Protein AF-A0A8S3K7B2-F1 (afdb_monomer)

Organism: NCBI:txid392030

InterPro domains:
  IPR032675 Leucine-rich repeat domain superfamily [G3DSA:3.80.10.10] (1-161)

pLDDT: mean 84.49, std 13.33, range [30.97, 98.62]

Nearest PDB structures (foldseek):
  8xuq-assembly1_G  TM=3.947E-01  e=1.886E-01  Solanum lycopersicum
  6gsj-assembly2_2A  TM=3.648E-01  e=3.272E+00  Thermus thermophilus HB8
  8rfh-assembly1_B  TM=2.897E-01  e=3.870E+00  Nicotiana benthamiana

Structure (mmCIF, N/CA/C/O backbone):
data_AF-A0A8S3K7B2-F1
#
_entry.id   AF-A0A8S3K7B2-F1
#
loop_
_atom_site.group_PDB
_atom_site.id
_atom_site.type_symbol
_atom_site.label_atom_id
_atom_site.label_alt_id
_atom_site.label_comp_id
_atom_site.label_asym_id
_atom_site.label_entity_id
_atom_site.label_seq_id
_atom_site.pdbx_PDB_ins_code
_atom_site.Cartn_x
_atom_site.Cartn_y
_atom_site.Cartn_z
_atom_site.occupancy
_atom_site.B_iso_or_equiv
_atom_site.auth_seq_id
_atom_site.auth_comp_id
_atom_site.auth_asym_id
_atom_site.auth_atom_id
_atom_site.pdbx_PDB_model_num
ATOM 1 N N . HIS A 1 1 ? 18.419 -11.338 -15.745 1.00 48.22 1 HIS A N 1
ATOM 2 C CA . HIS A 1 1 ? 18.055 -10.019 -15.180 1.00 48.22 1 HIS A CA 1
ATOM 3 C C . HIS A 1 1 ? 17.472 -9.015 -16.183 1.00 48.22 1 HIS A C 1
ATOM 5 O O . HIS A 1 1 ? 16.483 -8.388 -15.842 1.00 48.22 1 HIS A O 1
ATOM 11 N N . ILE A 1 2 ? 17.968 -8.875 -17.425 1.00 48.94 2 ILE A N 1
ATOM 12 C CA . ILE A 1 2 ? 17.331 -7.994 -18.443 1.00 48.94 2 ILE A CA 1
ATOM 13 C C . ILE A 1 2 ? 15.966 -8.537 -18.938 1.00 48.94 2 ILE A C 1
ATOM 15 O O . ILE A 1 2 ? 15.102 -7.772 -19.359 1.00 48.94 2 ILE A O 1
ATOM 19 N N . SER A 1 3 ? 15.723 -9.852 -18.853 1.00 59.06 3 SER A N 1
ATOM 20 C CA . SER A 1 3 ? 14.482 -10.482 -19.335 1.00 59.06 3 SER A CA 1
ATOM 21 C C . SER A 1 3 ? 13.243 -10.153 -18.491 1.00 59.06 3 SER A C 1
ATOM 23 O O . SER A 1 3 ? 12.165 -9.965 -19.054 1.00 59.06 3 SER A O 1
ATOM 25 N N . SER A 1 4 ? 13.377 -10.039 -17.165 1.00 67.25 4 SER A N 1
ATOM 26 C CA . SER A 1 4 ? 12.238 -9.865 -16.252 1.00 67.25 4 SER A CA 1
ATOM 27 C C . SER A 1 4 ? 11.538 -8.519 -16.451 1.00 67.25 4 SER A C 1
ATOM 29 O O . SER A 1 4 ? 10.310 -8.461 -16.507 1.00 67.25 4 SER A O 1
ATOM 31 N N . ILE A 1 5 ? 12.300 -7.440 -16.666 1.00 72.56 5 ILE A N 1
ATOM 32 C CA . ILE A 1 5 ? 11.732 -6.101 -16.871 1.00 72.56 5 ILE A CA 1
ATOM 33 C C . ILE A 1 5 ? 11.020 -5.960 -18.221 1.00 72.56 5 ILE A C 1
ATOM 35 O O . ILE A 1 5 ? 9.989 -5.295 -18.304 1.00 72.56 5 ILE A O 1
ATOM 39 N N . GLU A 1 6 ? 11.520 -6.599 -19.279 1.00 76.94 6 GLU A N 1
ATOM 40 C CA . GLU A 1 6 ? 10.868 -6.568 -20.592 1.00 76.94 6 GLU A CA 1
ATOM 41 C C . GLU A 1 6 ? 9.584 -7.402 -20.602 1.00 76.94 6 GLU A C 1
ATOM 43 O O . GLU A 1 6 ? 8.569 -6.968 -21.154 1.00 76.94 6 GLU A O 1
ATOM 48 N N . THR A 1 7 ? 9.579 -8.552 -19.926 1.00 80.50 7 THR A N 1
ATOM 49 C CA . THR A 1 7 ? 8.359 -9.340 -19.703 1.00 80.50 7 THR A CA 1
ATOM 50 C C . THR A 1 7 ? 7.337 -8.552 -18.895 1.00 80.50 7 THR A C 1
ATOM 52 O O . THR A 1 7 ? 6.173 -8.469 -19.285 1.00 80.50 7 THR A O 1
ATOM 55 N N . LEU A 1 8 ? 7.774 -7.884 -17.830 1.00 81.69 8 LEU A N 1
ATOM 56 C CA . LEU A 1 8 ? 6.909 -7.055 -17.005 1.00 81.69 8 LEU A CA 1
ATOM 57 C C . LEU A 1 8 ? 6.351 -5.850 -17.787 1.00 81.69 8 LEU A C 1
ATOM 59 O O . LEU A 1 8 ? 5.154 -5.571 -17.726 1.00 81.69 8 LEU A O 1
ATOM 63 N N . LYS A 1 9 ? 7.165 -5.176 -18.611 1.00 81.38 9 LYS A N 1
ATOM 64 C CA . LYS A 1 9 ? 6.690 -4.116 -19.520 1.00 81.38 9 LYS A CA 1
ATOM 65 C C . LYS A 1 9 ? 5.650 -4.635 -20.510 1.00 81.38 9 LYS A C 1
ATOM 67 O O . LYS A 1 9 ? 4.676 -3.932 -20.778 1.00 81.38 9 LYS A O 1
ATOM 72 N N . LYS A 1 10 ? 5.846 -5.834 -21.070 1.00 84.12 10 LYS A N 1
ATOM 73 C CA . LYS A 1 10 ? 4.866 -6.476 -21.961 1.00 84.12 10 LYS A CA 1
ATOM 74 C C . LYS A 1 10 ? 3.569 -6.767 -21.213 1.00 84.12 10 LYS A C 1
ATOM 76 O O . LYS A 1 10 ? 2.515 -6.350 -21.679 1.00 84.12 10 LYS A O 1
ATOM 81 N N . LEU A 1 11 ? 3.646 -7.372 -20.031 1.00 84.38 11 LEU A N 1
ATOM 82 C CA . LEU A 1 11 ? 2.487 -7.662 -19.189 1.00 84.38 11 LEU A CA 1
ATOM 83 C C . LEU A 1 11 ? 1.680 -6.391 -18.877 1.00 84.38 11 LEU A C 1
ATOM 85 O O . LEU A 1 11 ? 0.466 -6.355 -19.069 1.00 84.38 11 LEU A O 1
ATOM 89 N N . VAL A 1 12 ? 2.364 -5.308 -18.504 1.00 85.56 12 VAL A N 1
ATOM 90 C CA . VAL A 1 12 ? 1.738 -4.013 -18.204 1.00 85.56 12 VAL A CA 1
ATOM 91 C C . VAL A 1 12 ? 0.997 -3.414 -19.407 1.00 85.56 12 VAL A C 1
ATOM 93 O O . VAL A 1 12 ? -0.006 -2.718 -19.223 1.00 85.56 12 VAL A O 1
ATOM 96 N N . LYS A 1 13 ? 1.422 -3.692 -20.649 1.00 86.38 13 LYS A N 1
ATOM 97 C CA . LYS A 1 13 ? 0.664 -3.274 -21.846 1.00 86.38 13 LYS A CA 1
ATOM 98 C C . LYS A 1 13 ? -0.711 -3.943 -21.911 1.00 86.38 13 LYS A C 1
ATOM 100 O O . LYS A 1 13 ? -1.642 -3.331 -22.426 1.00 86.38 13 LYS A O 1
ATOM 105 N N . HIS A 1 14 ? -0.857 -5.136 -21.340 1.00 87.56 14 HIS A N 1
ATOM 106 C CA . HIS A 1 14 ? -2.112 -5.883 -21.321 1.00 87.56 14 HIS A CA 1
ATOM 107 C C . HIS A 1 14 ? -3.000 -5.580 -20.109 1.00 87.56 14 HIS A C 1
ATOM 109 O O . HIS A 1 14 ? -4.154 -5.998 -20.099 1.00 87.56 14 HIS A O 1
ATOM 115 N N . PHE A 1 15 ? -2.542 -4.794 -19.128 1.00 89.25 15 PHE A N 1
ATOM 116 C CA . PHE A 1 15 ? -3.350 -4.430 -17.951 1.00 89.25 15 PHE A CA 1
ATOM 117 C C . PHE A 1 15 ? -4.657 -3.716 -18.299 1.00 89.25 15 PHE A C 1
ATOM 119 O O . PHE A 1 15 ? -5.637 -3.843 -17.572 1.00 89.25 15 PHE A O 1
ATOM 126 N N . ALA A 1 16 ? -4.712 -3.028 -19.443 1.00 84.06 16 ALA A N 1
ATOM 127 C CA . ALA A 1 16 ? -5.954 -2.450 -19.950 1.00 84.06 16 ALA A CA 1
ATOM 128 C C . ALA A 1 16 ? -7.049 -3.503 -20.222 1.00 84.06 16 ALA A C 1
ATOM 130 O O . ALA A 1 16 ? -8.225 -3.158 -20.222 1.00 84.06 16 ALA A O 1
ATOM 131 N N . HIS A 1 17 ? -6.696 -4.774 -20.404 1.00 89.69 17 HIS A N 1
ATOM 132 C CA . HIS A 1 17 ? -7.646 -5.872 -20.600 1.00 89.69 17 HIS A CA 1
ATOM 133 C C . HIS A 1 17 ? -7.929 -6.654 -19.309 1.00 89.69 17 HIS A C 1
ATOM 135 O O . HIS A 1 17 ? -8.910 -7.387 -19.235 1.00 89.69 17 HIS A O 1
ATOM 141 N N . LEU A 1 18 ? -7.125 -6.462 -18.260 1.00 90.81 18 LEU A N 1
ATOM 142 C CA . LEU A 1 18 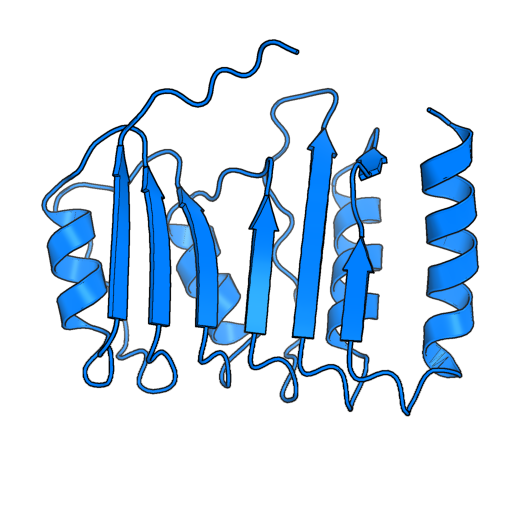? -7.241 -7.169 -16.982 1.00 90.81 18 LEU A CA 1
ATOM 143 C C . LEU A 1 18 ? -8.196 -6.456 -16.007 1.00 90.81 18 LEU A C 1
ATOM 145 O O . LEU A 1 18 ? -7.900 -6.289 -14.827 1.00 90.81 18 LEU A O 1
ATOM 149 N N . GLN A 1 19 ? -9.372 -6.042 -16.486 1.00 92.62 19 GLN A N 1
ATOM 150 C CA . GLN A 1 19 ? -10.350 -5.254 -15.711 1.00 92.62 19 GLN A CA 1
ATOM 151 C C . GLN A 1 19 ? -10.965 -6.016 -14.521 1.00 92.62 19 GLN A C 1
ATOM 153 O O . GLN A 1 19 ? -11.627 -5.425 -13.668 1.00 92.62 19 GLN A O 1
ATOM 158 N N . HIS A 1 20 ? -10.749 -7.331 -14.464 1.00 95.81 20 HIS A N 1
ATOM 159 C CA . HIS A 1 20 ? -11.233 -8.216 -13.408 1.00 95.81 20 HIS A CA 1
ATOM 160 C C . HIS A 1 20 ? -10.130 -8.723 -12.476 1.00 95.81 20 HIS A C 1
ATOM 162 O O . HIS A 1 20 ? -10.432 -9.495 -11.571 1.00 95.81 20 HIS A O 1
ATOM 168 N N . LEU A 1 21 ? -8.875 -8.305 -12.677 1.00 96.56 21 LEU A N 1
ATOM 169 C CA . LEU A 1 21 ? -7.771 -8.734 -11.826 1.00 96.56 21 LEU A CA 1
ATOM 170 C C . LEU A 1 21 ? -7.942 -8.158 -10.418 1.00 96.56 21 LEU A C 1
ATOM 172 O O . LEU A 1 21 ? -7.985 -6.940 -10.248 1.00 96.56 21 LEU A O 1
ATOM 176 N N . THR A 1 22 ? -8.051 -9.046 -9.431 1.00 97.94 22 THR A N 1
ATOM 177 C CA . THR A 1 22 ? -8.232 -8.697 -8.014 1.00 97.94 22 THR A CA 1
ATOM 178 C C . THR A 1 22 ? -6.968 -8.870 -7.187 1.00 97.94 22 THR A C 1
ATOM 180 O O . THR A 1 22 ? -6.801 -8.167 -6.195 1.00 97.94 22 THR A O 1
ATOM 183 N N . HIS A 1 23 ? -6.073 -9.754 -7.618 1.00 97.94 23 HIS A N 1
ATOM 184 C CA . HIS A 1 23 ? -4.817 -10.064 -6.948 1.00 97.94 23 HIS A CA 1
ATOM 185 C C . HIS A 1 23 ? -3.677 -9.926 -7.949 1.00 97.94 23 HIS A C 1
ATOM 187 O O . HIS A 1 23 ? -3.784 -10.400 -9.084 1.00 97.94 23 HIS A O 1
ATOM 193 N N . PHE A 1 24 ? -2.607 -9.256 -7.542 1.00 95.31 24 PHE A N 1
ATOM 194 C CA . PHE A 1 24 ? -1.397 -9.127 -8.334 1.00 95.31 24 PHE A CA 1
ATOM 195 C C . PHE A 1 24 ? -0.190 -9.248 -7.419 1.00 95.31 24 PHE A C 1
ATOM 197 O O . PHE A 1 24 ? 0.053 -8.361 -6.602 1.00 95.31 24 PHE A O 1
ATOM 204 N N . ASP A 1 25 ? 0.569 -10.318 -7.619 1.00 93.62 25 ASP A N 1
ATOM 205 C CA . ASP A 1 25 ? 1.806 -10.562 -6.899 1.00 93.62 25 ASP A CA 1
ATOM 206 C C . ASP A 1 25 ? 2.965 -10.500 -7.881 1.00 93.62 25 ASP A C 1
ATOM 208 O O . ASP A 1 25 ? 2.988 -11.177 -8.914 1.00 93.62 25 ASP A O 1
ATOM 212 N N . LEU A 1 26 ? 3.926 -9.654 -7.552 1.00 89.38 26 LEU A N 1
ATOM 213 C CA . LEU A 1 26 ? 5.184 -9.543 -8.253 1.00 89.38 26 LEU A CA 1
ATOM 214 C C . LEU A 1 26 ? 6.278 -9.894 -7.254 1.00 89.38 26 LEU A C 1
ATOM 216 O O . LEU A 1 26 ? 6.563 -9.098 -6.371 1.00 89.38 26 LEU A O 1
ATOM 220 N N . ILE A 1 27 ? 6.826 -11.098 -7.396 1.00 87.50 27 ILE A N 1
ATOM 221 C CA . ILE A 1 27 ? 7.770 -11.716 -6.460 1.00 87.50 27 ILE A CA 1
ATOM 222 C C . ILE A 1 27 ? 9.157 -11.732 -7.098 1.00 87.50 27 ILE A C 1
ATOM 224 O O . ILE A 1 27 ? 9.256 -12.003 -8.302 1.00 87.50 27 ILE A O 1
ATOM 228 N N . ASP A 1 28 ? 10.196 -11.457 -6.308 1.00 82.00 28 ASP A N 1
ATOM 229 C CA . ASP A 1 28 ? 11.601 -11.562 -6.710 1.00 82.00 28 ASP A CA 1
ATOM 230 C C . ASP A 1 28 ? 11.907 -10.794 -8.013 1.00 82.00 28 ASP A C 1
ATOM 232 O O . ASP A 1 28 ? 12.566 -11.251 -8.961 1.00 82.00 28 ASP A O 1
ATOM 236 N N . CYS A 1 29 ? 11.324 -9.595 -8.135 1.00 78.94 29 CYS A N 1
ATOM 237 C CA . CYS A 1 29 ? 11.434 -8.815 -9.353 1.00 78.94 29 CYS A CA 1
ATOM 238 C C . CYS A 1 29 ? 12.689 -7.958 -9.313 1.00 78.94 29 CYS A C 1
ATOM 240 O O . CYS A 1 29 ? 12.693 -6.827 -8.835 1.00 78.94 29 CYS A O 1
ATOM 242 N N . HIS A 1 30 ? 13.764 -8.482 -9.885 1.00 77.00 30 HIS A N 1
ATOM 243 C CA . HIS A 1 30 ? 14.989 -7.716 -10.041 1.00 77.00 30 HIS A CA 1
ATOM 244 C C . HIS A 1 30 ? 14.916 -6.748 -11.213 1.00 77.00 30 HIS A C 1
ATOM 246 O O . HIS A 1 30 ? 14.764 -7.136 -12.380 1.00 77.00 30 HIS A O 1
ATOM 252 N N . VAL A 1 31 ? 15.081 -5.471 -10.905 1.00 67.19 31 VAL A N 1
ATOM 253 C CA . VAL A 1 31 ? 14.804 -4.386 -11.833 1.00 67.19 31 VAL A CA 1
ATOM 254 C C . VAL A 1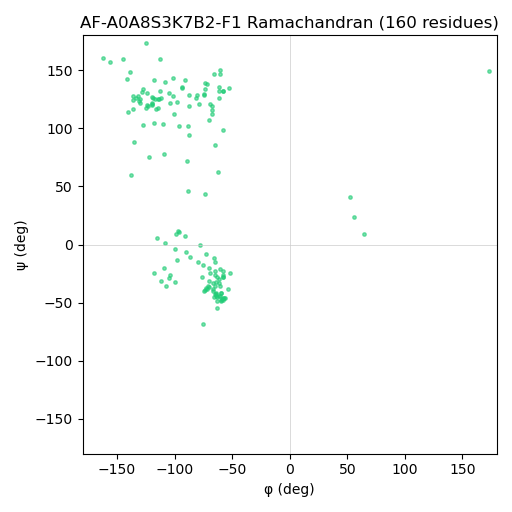 31 ? 15.900 -3.339 -11.787 1.00 67.19 31 VAL A C 1
ATOM 256 O O . VAL A 1 31 ? 16.189 -2.711 -10.773 1.00 67.19 31 VAL A O 1
ATOM 259 N N . VAL A 1 32 ? 16.469 -3.083 -12.961 1.00 67.56 32 VAL A N 1
ATOM 260 C CA . VAL A 1 32 ? 17.346 -1.936 -13.194 1.00 67.56 32 VAL A CA 1
ATOM 261 C C . VAL A 1 32 ? 16.458 -0.775 -13.635 1.00 67.56 32 VAL A C 1
ATOM 263 O O . VAL A 1 32 ? 16.356 -0.448 -14.820 1.00 67.56 32 VAL A O 1
ATOM 266 N N . PHE A 1 33 ? 15.683 -0.220 -12.702 1.00 63.09 33 PHE A N 1
ATOM 267 C CA . PHE A 1 33 ? 14.767 0.865 -13.035 1.00 63.09 33 PHE A CA 1
ATOM 268 C C . PHE A 1 33 ? 15.488 2.211 -13.089 1.00 63.09 33 PHE A C 1
ATOM 270 O O . PHE A 1 33 ? 16.050 2.690 -12.112 1.00 63.09 33 PHE A O 1
ATOM 277 N N . GLN A 1 34 ? 15.334 2.906 -14.214 1.00 63.31 34 GLN A N 1
ATOM 278 C CA . GLN A 1 34 ? 15.318 4.364 -14.192 1.00 63.31 34 GLN A CA 1
ATOM 279 C C . GLN A 1 34 ? 13.977 4.825 -13.599 1.00 63.31 34 GLN A C 1
ATOM 281 O O . GLN A 1 34 ? 12.923 4.294 -13.960 1.00 63.31 34 GLN A O 1
ATOM 286 N N . HIS A 1 35 ? 13.995 5.856 -12.754 1.00 65.88 35 HIS A N 1
ATOM 287 C CA . HIS A 1 35 ? 12.837 6.367 -11.998 1.00 65.88 35 HIS A CA 1
ATOM 288 C C . HIS A 1 35 ? 11.571 6.679 -12.841 1.00 65.88 35 HIS A C 1
ATOM 290 O O . HIS A 1 35 ? 10.443 6.660 -12.347 1.00 65.88 35 HIS A O 1
ATOM 296 N N . LYS A 1 36 ? 11.709 6.955 -14.148 1.00 67.38 36 LYS A N 1
ATOM 297 C CA . LYS A 1 36 ? 10.554 7.151 -15.049 1.00 67.38 36 LYS A CA 1
ATOM 298 C C . LYS A 1 36 ? 9.819 5.839 -15.362 1.00 67.38 36 LYS A C 1
ATOM 300 O O . LYS A 1 36 ? 8.591 5.831 -15.448 1.00 67.38 36 LYS A O 1
ATOM 305 N N . THR A 1 37 ? 10.555 4.741 -15.522 1.00 73.69 37 THR A N 1
ATOM 306 C CA . THR A 1 37 ? 10.007 3.428 -15.893 1.00 73.69 37 THR A CA 1
ATOM 307 C C . THR A 1 37 ? 9.285 2.777 -14.717 1.00 73.69 37 THR A C 1
ATOM 309 O O . THR A 1 37 ? 8.190 2.246 -14.903 1.00 73.69 37 THR A O 1
ATOM 312 N N . SER A 1 38 ? 9.835 2.897 -13.504 1.00 77.31 38 SER A N 1
ATOM 313 C CA . SER A 1 38 ? 9.172 2.455 -12.269 1.00 77.31 38 SER A CA 1
ATOM 314 C C . SER A 1 38 ? 7.833 3.171 -12.079 1.00 77.31 38 SER A C 1
ATOM 316 O O . SER A 1 38 ? 6.809 2.522 -11.882 1.00 77.31 38 SER A O 1
ATOM 318 N N . ARG A 1 39 ? 7.786 4.502 -12.253 1.00 84.25 39 ARG A N 1
ATOM 319 C CA . ARG A 1 39 ? 6.527 5.261 -12.147 1.00 84.25 39 ARG A CA 1
ATOM 320 C C . ARG A 1 39 ? 5.464 4.776 -13.120 1.00 84.25 39 ARG A C 1
ATOM 322 O O . ARG A 1 39 ? 4.306 4.634 -12.737 1.00 84.25 39 ARG A O 1
ATOM 329 N N . TYR A 1 40 ? 5.841 4.571 -14.383 1.00 85.81 40 TYR A N 1
ATOM 330 C CA . TYR A 1 40 ? 4.912 4.099 -15.408 1.00 85.81 40 TYR A CA 1
ATOM 331 C C . TYR A 1 40 ? 4.274 2.770 -15.000 1.00 85.81 40 TYR A C 1
ATOM 333 O O . TYR A 1 40 ? 3.056 2.621 -15.088 1.00 85.81 40 TYR A O 1
ATOM 341 N N . LEU A 1 41 ? 5.093 1.839 -14.518 1.00 86.31 41 LEU A N 1
ATOM 342 C CA . LEU A 1 41 ? 4.652 0.526 -14.080 1.00 86.31 41 LEU A CA 1
ATOM 343 C C . LEU A 1 41 ? 3.700 0.601 -12.882 1.00 86.31 41 LEU A C 1
ATOM 345 O O . LEU A 1 41 ? 2.573 0.111 -12.956 1.00 86.31 41 LEU A O 1
ATOM 349 N N . ILE A 1 42 ? 4.125 1.268 -11.812 1.00 89.69 42 ILE A N 1
ATOM 350 C CA . ILE A 1 42 ? 3.339 1.397 -10.582 1.00 89.69 42 ILE A CA 1
ATOM 351 C C . ILE A 1 42 ? 1.999 2.086 -10.868 1.00 89.69 42 ILE A C 1
ATOM 353 O O . ILE A 1 42 ? 0.947 1.620 -10.443 1.00 89.69 42 ILE A O 1
ATOM 357 N N . ASN A 1 43 ? 1.993 3.129 -11.699 1.00 92.44 43 ASN A N 1
ATOM 358 C CA . ASN A 1 43 ? 0.759 3.789 -12.125 1.00 92.44 43 ASN A CA 1
ATOM 359 C C . ASN A 1 43 ? -0.198 2.871 -12.892 1.00 92.44 43 ASN A C 1
ATOM 361 O O . ASN A 1 43 ? -1.412 3.062 -12.835 1.00 92.44 43 ASN A O 1
ATOM 365 N N . ARG A 1 44 ? 0.325 1.915 -13.661 1.00 92.75 44 ARG A N 1
ATOM 366 C CA . ARG A 1 44 ? -0.500 0.958 -14.401 1.00 92.75 44 ARG A CA 1
ATOM 367 C C . ARG A 1 44 ? -1.124 -0.072 -13.470 1.00 92.75 44 ARG A C 1
ATOM 369 O O . ARG A 1 44 ? -2.303 -0.356 -13.646 1.00 92.75 44 ARG A O 1
ATOM 376 N N . ILE A 1 45 ? -0.379 -0.540 -12.471 1.00 93.19 45 ILE A N 1
ATOM 377 C CA . ILE A 1 45 ? -0.900 -1.397 -11.396 1.00 93.19 45 ILE A CA 1
ATOM 378 C C . ILE A 1 45 ? -2.016 -0.655 -10.642 1.00 93.19 45 ILE A C 1
ATOM 380 O O . ILE A 1 45 ? -3.130 -1.157 -10.536 1.00 93.19 45 ILE A O 1
ATOM 384 N N . TRP A 1 46 ? -1.778 0.600 -10.240 1.00 95.00 46 TRP A N 1
ATOM 385 C CA . TRP A 1 46 ? -2.758 1.425 -9.508 1.00 95.00 46 TRP A CA 1
ATOM 386 C C . TRP A 1 46 ? -4.020 1.780 -10.309 1.00 95.00 46 TRP A C 1
ATOM 388 O O . TRP A 1 46 ? -4.999 2.240 -9.726 1.00 95.00 46 TRP A O 1
ATOM 398 N N . ARG A 1 47 ? -4.013 1.603 -11.638 1.00 95.38 47 ARG A N 1
ATOM 399 C CA . ARG A 1 47 ? -5.181 1.833 -12.507 1.00 95.38 47 ARG A CA 1
ATOM 400 C C . ARG A 1 47 ? -6.103 0.622 -12.630 1.00 95.38 47 ARG A C 1
ATOM 402 O O . ARG A 1 47 ? -7.178 0.774 -13.206 1.00 95.38 47 ARG A O 1
ATOM 409 N N . LEU A 1 48 ? -5.697 -0.554 -12.157 1.00 95.75 48 LEU A N 1
ATOM 410 C CA . LEU A 1 48 ? -6.521 -1.756 -12.238 1.00 95.75 48 LEU A CA 1
ATOM 411 C C . LEU A 1 48 ? -7.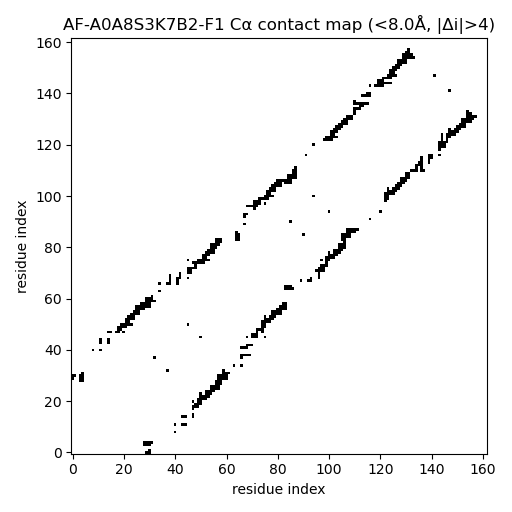745 -1.590 -11.323 1.00 95.75 48 LEU A C 1
ATOM 413 O O . LEU A 1 48 ? -7.578 -1.466 -10.113 1.00 95.75 48 LEU A O 1
ATOM 417 N N . PRO A 1 49 ? -8.975 -1.565 -11.866 1.00 95.69 49 PRO A N 1
ATOM 418 C CA . PRO A 1 49 ? -10.136 -1.060 -11.129 1.00 95.69 49 PRO A CA 1
ATOM 419 C C . PRO A 1 49 ? -10.657 -2.011 -10.052 1.00 95.69 49 PRO A C 1
ATOM 421 O O . PRO A 1 49 ? -11.436 -1.589 -9.203 1.00 95.69 49 PRO A O 1
ATOM 424 N N . LYS A 1 50 ? -10.281 -3.292 -10.113 1.00 97.44 50 LYS A N 1
ATOM 425 C CA . LYS A 1 50 ? -10.710 -4.324 -9.165 1.00 97.44 50 LYS A CA 1
ATOM 426 C C . LYS A 1 50 ? -9.560 -4.892 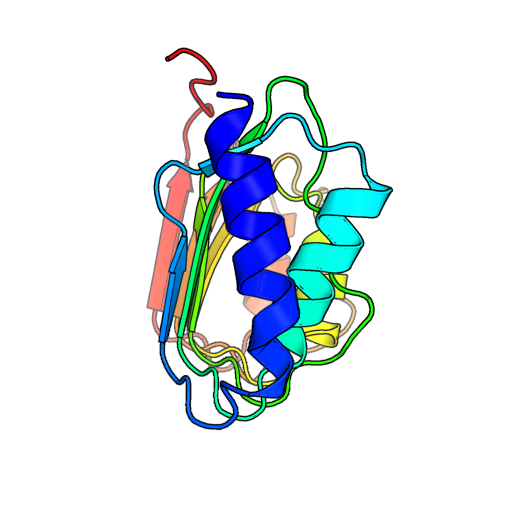-8.345 1.00 97.44 50 LYS A C 1
ATOM 428 O O . LYS A 1 50 ? -9.795 -5.820 -7.583 1.00 97.44 50 LYS A O 1
ATOM 433 N N . LEU A 1 51 ? -8.350 -4.345 -8.476 1.00 97.88 51 LEU A N 1
ATOM 434 C CA . LEU A 1 51 ? -7.182 -4.850 -7.766 1.00 97.88 51 LEU A CA 1
ATOM 435 C C . LEU A 1 51 ? -7.317 -4.526 -6.280 1.00 97.88 51 LEU A C 1
ATOM 437 O O . LEU A 1 51 ? -7.190 -3.359 -5.914 1.00 97.88 51 LEU A O 1
ATOM 441 N N . THR A 1 52 ? -7.588 -5.537 -5.458 1.00 98.44 52 THR A N 1
ATOM 442 C CA . THR A 1 52 ? -7.744 -5.414 -4.004 1.00 98.44 52 THR A CA 1
ATOM 443 C C . THR A 1 52 ? -6.485 -5.824 -3.255 1.00 98.44 52 THR A C 1
ATOM 445 O O . THR A 1 52 ? -6.188 -5.216 -2.228 1.00 98.44 52 THR A O 1
ATOM 448 N N . HIS A 1 53 ? -5.721 -6.780 -3.790 1.00 98.62 53 HIS A N 1
ATOM 449 C CA . HIS A 1 53 ? -4.478 -7.280 -3.204 1.00 98.62 53 HIS A CA 1
ATOM 450 C C . HIS A 1 53 ? -3.306 -7.045 -4.148 1.00 98.62 53 HIS A C 1
ATOM 452 O O . HIS A 1 53 ? -3.357 -7.423 -5.319 1.00 98.62 53 HIS A O 1
ATOM 458 N N . CYS A 1 54 ? -2.257 -6.411 -3.636 1.00 97.06 54 CYS A N 1
ATOM 459 C CA . CYS A 1 54 ? -1.065 -6.080 -4.397 1.00 97.06 54 CYS A CA 1
ATOM 460 C C . CYS A 1 54 ? 0.181 -6.399 -3.569 1.00 97.06 54 CYS A C 1
ATOM 462 O O . CYS A 1 54 ? 0.397 -5.775 -2.526 1.00 97.06 54 CYS A O 1
ATOM 464 N N . HIS A 1 55 ? 0.995 -7.336 -4.044 1.00 95.50 55 HIS A N 1
ATOM 465 C CA . HIS A 1 55 ? 2.312 -7.623 -3.491 1.00 95.50 55 HIS A CA 1
ATOM 466 C C . HIS A 1 55 ? 3.394 -7.205 -4.489 1.00 95.50 55 HIS A C 1
ATOM 468 O O . HIS A 1 55 ? 3.363 -7.590 -5.659 1.00 95.50 55 HIS A O 1
ATOM 474 N N . LEU A 1 56 ? 4.328 -6.375 -4.027 1.00 90.56 56 LEU A N 1
ATOM 475 C CA . LEU A 1 56 ? 5.416 -5.815 -4.812 1.00 90.56 56 LEU A CA 1
ATOM 476 C C . LEU A 1 56 ? 6.747 -6.065 -4.118 1.00 90.56 56 LEU A C 1
ATOM 478 O O . LEU A 1 56 ? 7.120 -5.340 -3.199 1.00 90.56 56 LEU A O 1
ATOM 482 N N . ASP A 1 57 ? 7.472 -7.041 -4.626 1.00 87.19 57 ASP A N 1
ATOM 483 C CA . ASP A 1 57 ? 8.818 -7.372 -4.205 1.00 87.19 57 ASP A CA 1
ATOM 484 C C . ASP A 1 57 ? 9.791 -6.988 -5.327 1.00 87.19 57 ASP A C 1
ATOM 486 O O . ASP A 1 57 ? 9.854 -7.620 -6.390 1.00 87.19 57 ASP A O 1
ATOM 490 N N . PHE A 1 58 ? 10.484 -5.866 -5.123 1.00 80.75 58 PHE A N 1
ATOM 491 C CA . PHE A 1 58 ? 11.409 -5.306 -6.100 1.00 80.75 58 PHE A CA 1
ATOM 492 C C . PHE A 1 58 ? 12.826 -5.239 -5.546 1.00 80.75 58 PHE A C 1
ATOM 494 O O . PHE A 1 58 ? 13.087 -4.542 -4.571 1.00 80.75 58 PHE A O 1
ATOM 501 N N . HIS A 1 59 ? 13.768 -5.828 -6.276 1.00 78.31 59 HIS A N 1
ATOM 502 C CA . HIS A 1 59 ? 15.193 -5.696 -5.996 1.00 78.31 59 HIS A CA 1
ATOM 503 C C . HIS A 1 59 ? 15.817 -4.665 -6.938 1.00 78.31 59 HIS A C 1
ATOM 505 O O . HIS A 1 59 ? 15.912 -4.883 -8.154 1.00 78.31 59 HIS A O 1
ATOM 511 N N . PHE A 1 60 ? 16.252 -3.536 -6.381 1.00 71.19 60 PHE A N 1
ATOM 512 C CA . PHE A 1 60 ? 16.913 -2.469 -7.128 1.00 71.19 60 PHE A CA 1
ATOM 513 C C . PHE A 1 60 ? 18.433 -2.643 -7.087 1.00 71.19 60 PHE A C 1
ATOM 515 O O . PHE A 1 60 ? 19.013 -2.866 -6.033 1.00 71.19 60 PHE A O 1
ATOM 522 N N . GLN A 1 61 ? 19.095 -2.502 -8.239 1.00 63.78 61 GLN A N 1
ATOM 523 C CA . GLN A 1 61 ? 20.563 -2.597 -8.335 1.00 63.78 61 GLN A CA 1
ATOM 524 C C . GLN A 1 61 ? 21.316 -1.388 -7.739 1.00 63.78 61 GLN A C 1
ATOM 526 O O . GLN A 1 61 ? 22.538 -1.420 -7.644 1.00 63.78 61 GLN A O 1
ATOM 531 N N . TYR A 1 62 ? 20.603 -0.324 -7.360 1.00 61.62 62 TYR A N 1
ATOM 532 C CA . TYR A 1 62 ? 21.141 0.921 -6.802 1.00 61.62 62 TYR A CA 1
ATOM 533 C C . TYR A 1 62 ? 20.163 1.458 -5.745 1.00 61.62 62 TYR A C 1
ATOM 535 O O . TYR A 1 62 ? 18.988 1.103 -5.812 1.00 61.62 62 TYR A O 1
ATOM 543 N N . ASN A 1 63 ? 20.616 2.330 -4.826 1.00 58.62 63 ASN A N 1
ATOM 544 C CA . ASN A 1 63 ? 19.803 3.020 -3.798 1.00 58.62 63 ASN A CA 1
ATOM 545 C C . ASN A 1 63 ? 18.723 3.936 -4.413 1.00 58.62 63 ASN A C 1
ATOM 547 O O . ASN A 1 63 ? 18.763 5.159 -4.283 1.00 58.62 63 ASN A O 1
ATOM 551 N N . SER A 1 64 ? 17.787 3.374 -5.164 1.00 60.72 64 SER A N 1
ATOM 552 C CA . SER A 1 64 ? 16.683 4.095 -5.768 1.00 60.72 64 SER A CA 1
ATOM 553 C C . SER A 1 64 ? 15.449 3.942 -4.903 1.00 60.72 64 SER A C 1
ATOM 555 O O . SER A 1 64 ? 14.973 2.828 -4.691 1.00 60.72 64 SER A O 1
ATOM 557 N N . ASP A 1 65 ? 14.906 5.076 -4.475 1.00 63.69 65 ASP A N 1
ATOM 558 C CA . ASP A 1 65 ? 13.659 5.118 -3.725 1.00 63.69 65 ASP A CA 1
ATOM 559 C C . ASP A 1 65 ? 12.496 4.528 -4.522 1.00 63.69 65 ASP A C 1
ATOM 561 O O . ASP A 1 65 ? 12.389 4.667 -5.755 1.00 63.69 65 ASP A O 1
ATOM 565 N N . PHE A 1 66 ? 11.536 3.964 -3.788 1.00 73.50 66 PHE A N 1
ATOM 566 C CA . PHE A 1 66 ? 10.252 3.619 -4.369 1.00 73.50 66 PHE A CA 1
ATOM 567 C C . PHE A 1 66 ? 9.625 4.809 -5.076 1.00 73.50 66 PHE A C 1
ATOM 569 O O . PHE A 1 66 ? 9.477 5.908 -4.531 1.00 73.50 66 PHE A O 1
ATOM 576 N N . THR A 1 67 ? 9.113 4.565 -6.275 1.00 79.94 67 THR A N 1
ATOM 577 C CA . THR A 1 67 ? 8.363 5.597 -6.971 1.00 79.94 67 THR A CA 1
ATOM 578 C C . THR A 1 67 ? 6.890 5.548 -6.595 1.00 79.94 67 THR A C 1
ATOM 580 O O . THR A 1 67 ? 6.126 4.759 -7.142 1.00 79.94 67 THR A O 1
ATOM 583 N N . ILE A 1 68 ? 6.476 6.458 -5.712 1.00 83.75 68 ILE A N 1
ATOM 584 C CA . ILE A 1 68 ? 5.064 6.617 -5.345 1.00 83.75 68 ILE A CA 1
ATOM 585 C C . ILE A 1 68 ? 4.210 6.913 -6.594 1.00 83.75 68 ILE A C 1
ATOM 587 O O . ILE A 1 68 ? 4.569 7.821 -7.364 1.00 83.75 68 ILE A O 1
ATOM 591 N N . PRO A 1 69 ? 3.072 6.213 -6.787 1.00 88.06 69 PRO A N 1
ATOM 592 C CA . PRO A 1 69 ? 2.176 6.482 -7.903 1.00 88.06 69 PRO A CA 1
ATOM 593 C C . PRO A 1 69 ? 1.638 7.912 -7.857 1.00 88.06 69 PRO A C 1
ATOM 595 O O . PRO A 1 69 ? 1.373 8.468 -6.792 1.00 88.06 69 PRO A O 1
ATOM 598 N N . ASN A 1 70 ? 1.420 8.506 -9.031 1.00 89.44 70 ASN A N 1
ATOM 599 C CA . ASN A 1 70 ? 0.695 9.779 -9.155 1.00 89.44 70 ASN A CA 1
ATOM 600 C C . ASN A 1 70 ? -0.789 9.576 -9.505 1.00 89.44 70 ASN A C 1
ATOM 602 O O . ASN A 1 70 ? -1.481 10.527 -9.861 1.00 89.44 70 ASN A O 1
ATOM 606 N N . ILE A 1 71 ? -1.264 8.334 -9.414 1.00 92.56 71 ILE A N 1
ATOM 607 C CA . ILE A 1 71 ? -2.639 7.930 -9.689 1.00 92.56 71 ILE A CA 1
ATOM 608 C C . ILE A 1 71 ? -3.236 7.362 -8.414 1.00 92.56 71 ILE A C 1
ATOM 610 O O . ILE A 1 71 ? -2.562 6.658 -7.666 1.00 92.56 71 ILE A O 1
ATOM 614 N N . ARG A 1 72 ? -4.510 7.670 -8.182 1.00 95.88 72 ARG A N 1
ATOM 615 C CA . ARG A 1 72 ? -5.258 7.153 -7.045 1.00 95.88 72 ARG A CA 1
ATOM 616 C C . ARG A 1 72 ? -5.898 5.813 -7.403 1.00 95.88 72 ARG A C 1
ATOM 618 O O . ARG A 1 72 ? -6.735 5.774 -8.303 1.00 95.88 72 ARG A O 1
ATOM 625 N N . SER A 1 73 ? -5.543 4.757 -6.681 1.00 96.75 73 SER A N 1
ATOM 626 C CA . SER A 1 73 ? -6.281 3.496 -6.684 1.00 96.75 73 SER A CA 1
ATOM 627 C C . SER A 1 73 ? -7.387 3.570 -5.641 1.00 96.75 73 SER A C 1
ATOM 629 O O . SER A 1 73 ? -7.142 3.924 -4.492 1.00 96.75 73 SER A O 1
ATOM 631 N N . LYS A 1 74 ? -8.620 3.258 -6.036 1.00 96.00 74 LYS A N 1
ATOM 632 C CA . LYS A 1 74 ? -9.757 3.159 -5.106 1.00 96.00 74 LYS A CA 1
ATOM 633 C C . LYS A 1 74 ? -10.068 1.714 -4.712 1.00 96.00 74 LYS A C 1
ATOM 635 O O . LYS A 1 74 ? -10.973 1.505 -3.916 1.00 96.00 74 LYS A O 1
ATOM 640 N N . SER A 1 75 ? -9.365 0.742 -5.283 1.00 97.81 75 SER A N 1
ATOM 641 C CA . SER A 1 75 ? -9.662 -0.677 -5.099 1.00 97.81 75 SER A CA 1
ATOM 642 C C . SER A 1 75 ? -8.683 -1.381 -4.172 1.00 97.81 75 SER A C 1
ATOM 644 O O . SER A 1 75 ? -9.077 -2.346 -3.538 1.00 97.81 75 SER A O 1
ATOM 646 N N . ILE A 1 76 ? -7.427 -0.925 -4.096 1.00 98.44 76 ILE A N 1
ATOM 647 C CA . ILE A 1 76 ? -6.398 -1.613 -3.308 1.00 98.44 76 ILE A CA 1
ATOM 648 C C . ILE A 1 76 ? -6.722 -1.462 -1.820 1.00 98.44 76 ILE A C 1
ATOM 650 O O . ILE A 1 76 ? -6.775 -0.345 -1.298 1.00 98.44 76 ILE A O 1
ATOM 654 N N . GLU A 1 77 ? -6.895 -2.604 -1.162 1.00 98.56 77 GLU A N 1
ATOM 655 C CA . GLU A 1 77 ? -7.165 -2.742 0.271 1.00 98.56 77 GLU A CA 1
ATOM 656 C C . GLU A 1 77 ? -5.975 -3.394 0.994 1.00 98.56 77 GLU A C 1
ATOM 658 O O . GLU A 1 77 ? -5.689 -3.049 2.140 1.00 98.56 77 GLU A O 1
ATOM 663 N N . HIS A 1 78 ? -5.240 -4.279 0.316 1.00 98.62 78 HIS A N 1
ATOM 664 C CA . HIS A 1 78 ? -4.069 -4.975 0.840 1.00 98.62 78 HIS A CA 1
ATOM 665 C C . HIS A 1 78 ? -2.854 -4.641 -0.014 1.00 98.62 78 HIS A C 1
ATOM 667 O O . HIS A 1 78 ? -2.836 -4.910 -1.219 1.00 98.62 78 HIS A O 1
ATOM 673 N N . LEU A 1 79 ? -1.843 -4.049 0.612 1.00 97.19 79 LEU A N 1
ATOM 674 C CA . LEU A 1 79 ? -0.608 -3.672 -0.052 1.00 97.19 79 LEU A CA 1
ATOM 675 C C . LEU A 1 79 ? 0.590 -4.174 0.741 1.00 97.19 79 LEU A C 1
ATOM 677 O O . LEU A 1 79 ? 0.791 -3.805 1.899 1.00 97.19 79 LEU A O 1
ATOM 681 N N . TRP A 1 80 ? 1.402 -4.980 0.078 1.00 95.50 80 TRP A N 1
ATOM 682 C CA . TRP A 1 80 ? 2.659 -5.478 0.600 1.00 95.50 80 TRP A CA 1
ATOM 683 C C . TRP A 1 80 ? 3.778 -5.010 -0.314 1.00 95.50 80 TRP A C 1
ATOM 685 O O . TRP A 1 80 ? 3.738 -5.250 -1.519 1.00 95.50 80 TRP A O 1
ATOM 695 N N . ILE A 1 81 ? 4.739 -4.285 0.249 1.00 90.75 81 ILE A N 1
ATOM 696 C CA . ILE A 1 81 ? 5.907 -3.806 -0.476 1.00 90.75 81 ILE A CA 1
ATOM 697 C C . ILE A 1 81 ? 7.164 -4.286 0.246 1.00 90.75 81 ILE A C 1
ATOM 699 O O . ILE A 1 81 ? 7.393 -3.909 1.397 1.00 90.75 81 ILE A O 1
ATOM 703 N N . GLU A 1 82 ? 7.957 -5.107 -0.439 1.00 86.19 82 GLU A N 1
ATOM 704 C CA . GLU A 1 82 ? 9.214 -5.677 0.052 1.00 86.19 82 GLU A CA 1
ATOM 705 C C . GLU A 1 82 ? 10.416 -5.138 -0.710 1.00 86.19 82 GLU A C 1
ATOM 707 O O . GLU A 1 82 ? 10.291 -4.605 -1.816 1.00 86.19 82 GLU A O 1
ATOM 712 N N . ASN A 1 83 ? 11.587 -5.268 -0.078 1.00 77.19 83 ASN A N 1
ATOM 713 C CA . ASN A 1 83 ? 12.889 -4.903 -0.647 1.00 77.19 83 ASN A CA 1
ATOM 714 C C . ASN A 1 83 ? 12.973 -3.447 -1.135 1.00 77.19 83 ASN A C 1
ATOM 716 O O . ASN A 1 83 ? 13.814 -3.058 -1.942 1.00 77.19 83 ASN A O 1
ATOM 720 N N . ILE A 1 84 ? 12.103 -2.615 -0.563 1.00 78.62 84 ILE A N 1
ATOM 721 C CA . ILE A 1 84 ? 11.939 -1.207 -0.859 1.00 78.62 84 ILE A CA 1
ATOM 722 C C . ILE A 1 84 ? 11.806 -0.459 0.447 1.00 78.62 84 ILE A C 1
ATOM 724 O O . ILE A 1 84 ? 10.900 -0.728 1.236 1.00 78.62 84 ILE A O 1
ATOM 728 N N . VAL A 1 85 ? 12.632 0.566 0.602 1.00 78.94 85 VAL A N 1
ATOM 729 C CA . VAL A 1 85 ? 12.586 1.438 1.764 1.00 78.94 85 VAL A CA 1
ATOM 730 C C . VAL A 1 85 ? 11.945 2.777 1.389 1.00 78.94 85 VAL A C 1
ATOM 732 O O . VAL A 1 85 ? 12.276 3.392 0.373 1.00 78.94 85 VAL A O 1
ATOM 735 N N . PHE A 1 86 ? 10.968 3.217 2.183 1.00 78.19 86 PHE A N 1
ATOM 736 C CA . PHE A 1 86 ? 10.273 4.486 2.000 1.00 78.19 86 PHE A CA 1
ATOM 737 C C . PHE A 1 86 ? 10.922 5.592 2.828 1.00 78.19 86 PHE A C 1
ATOM 739 O O . PHE A 1 86 ? 11.123 5.452 4.033 1.00 78.19 86 PHE A O 1
ATOM 746 N N . ALA A 1 87 ? 11.101 6.762 2.218 1.00 81.44 87 ALA A N 1
ATOM 747 C CA . ALA A 1 87 ? 11.145 8.000 2.982 1.00 81.44 87 ALA A CA 1
ATOM 748 C C . ALA A 1 87 ? 9.768 8.261 3.624 1.00 81.44 87 ALA A C 1
ATOM 750 O O . ALA A 1 87 ? 8.722 7.984 3.025 1.00 81.44 87 ALA A O 1
ATOM 751 N N . PHE A 1 88 ? 9.741 8.862 4.816 1.00 80.69 88 PHE A N 1
ATOM 752 C CA . PHE A 1 88 ? 8.500 9.148 5.551 1.00 80.69 88 PHE A CA 1
ATOM 753 C C . PHE A 1 88 ? 7.463 9.944 4.732 1.00 80.69 88 PHE A C 1
ATOM 755 O O . PHE A 1 88 ? 6.261 9.669 4.759 1.00 80.69 88 PHE A O 1
ATOM 762 N N . ASN A 1 89 ? 7.918 10.910 3.929 1.00 81.44 89 ASN A N 1
ATOM 763 C CA . ASN A 1 89 ? 7.052 11.675 3.026 1.00 81.44 89 ASN A CA 1
ATOM 764 C C . ASN A 1 89 ? 6.426 10.809 1.909 1.00 81.44 89 ASN A C 1
ATOM 766 O O . ASN A 1 89 ? 5.341 11.129 1.409 1.00 81.44 89 ASN A O 1
ATOM 770 N N . GLY A 1 90 ? 7.076 9.706 1.537 1.00 85.75 90 GLY A N 1
ATOM 771 C CA . GLY A 1 90 ? 6.583 8.705 0.605 1.00 85.75 90 GLY A CA 1
ATOM 772 C C . GLY A 1 90 ? 5.350 8.004 1.156 1.00 85.75 90 GLY A C 1
ATOM 773 O O . GLY A 1 90 ? 4.354 7.894 0.444 1.00 85.75 90 GLY A O 1
ATOM 774 N N . LEU A 1 91 ? 5.358 7.654 2.444 1.00 87.00 91 LEU A N 1
ATOM 775 C CA . LEU A 1 91 ? 4.223 7.016 3.111 1.00 87.00 91 LEU A CA 1
ATOM 776 C C . LEU A 1 91 ? 2.960 7.895 3.074 1.00 87.00 91 LEU A C 1
ATOM 778 O O . LEU A 1 91 ? 1.878 7.434 2.718 1.00 87.00 91 LEU A O 1
ATOM 782 N N . ASN A 1 92 ? 3.098 9.197 3.340 1.00 86.50 92 ASN A N 1
ATOM 783 C CA . ASN A 1 92 ? 1.984 10.146 3.225 1.00 86.50 92 ASN A CA 1
ATOM 784 C C . ASN A 1 92 ? 1.398 10.148 1.804 1.00 86.50 92 ASN A C 1
ATOM 786 O O . ASN A 1 92 ? 0.185 10.033 1.600 1.00 86.50 92 ASN A O 1
ATOM 790 N N . ARG A 1 93 ? 2.268 10.232 0.794 1.00 89.38 93 ARG A N 1
ATOM 791 C CA . ARG A 1 93 ? 1.831 10.206 -0.603 1.00 89.38 93 ARG A CA 1
ATOM 792 C C . ARG A 1 93 ? 1.188 8.864 -0.978 1.00 89.38 93 ARG A C 1
ATOM 794 O O . ARG A 1 93 ? 0.252 8.879 -1.775 1.00 89.38 93 ARG A O 1
ATOM 801 N N . LEU A 1 94 ? 1.635 7.752 -0.390 1.00 91.56 94 LEU A N 1
ATOM 802 C CA . LEU A 1 94 ? 1.050 6.424 -0.584 1.00 91.56 94 LEU A CA 1
ATOM 803 C C . LEU A 1 94 ? -0.393 6.348 -0.070 1.00 91.56 94 LEU A C 1
ATOM 805 O O . LEU A 1 94 ? -1.267 5.848 -0.777 1.00 91.56 94 LEU A O 1
ATOM 809 N N . PHE A 1 95 ? -0.675 6.901 1.112 1.00 91.69 95 PHE A N 1
ATOM 810 C CA . PHE A 1 95 ? -2.046 6.950 1.636 1.00 91.69 95 PHE A CA 1
ATOM 811 C C . PHE A 1 95 ? -2.964 7.824 0.782 1.00 91.69 95 PHE A C 1
ATOM 813 O O . PHE A 1 95 ? -4.122 7.482 0.551 1.00 91.69 95 PHE A O 1
ATOM 820 N N . ARG A 1 96 ? -2.442 8.920 0.220 1.00 92.00 96 ARG A N 1
ATOM 821 C CA . ARG A 1 96 ? -3.206 9.754 -0.723 1.00 92.00 96 ARG A CA 1
ATOM 822 C C . ARG A 1 96 ? -3.506 9.027 -2.036 1.00 92.00 96 ARG A C 1
ATOM 824 O O . ARG A 1 96 ? -4.592 9.203 -2.596 1.00 92.00 96 ARG A O 1
ATOM 831 N N . SER A 1 97 ? -2.563 8.229 -2.539 1.00 94.62 97 SER A N 1
ATOM 832 C CA . SER A 1 97 ? -2.750 7.435 -3.758 1.00 94.62 97 SER A CA 1
ATOM 833 C C . SER A 1 97 ? -3.536 6.143 -3.521 1.00 94.62 97 SER A C 1
ATOM 835 O O . SER A 1 97 ? -4.043 5.570 -4.482 1.00 94.62 97 SER A O 1
ATOM 837 N N . THR A 1 98 ? -3.695 5.706 -2.273 1.00 95.81 98 THR A N 1
ATOM 838 C CA . THR A 1 98 ? -4.323 4.424 -1.914 1.00 95.81 98 THR A CA 1
ATOM 839 C C . THR A 1 98 ? -5.246 4.608 -0.700 1.00 95.81 98 THR A C 1
ATOM 841 O O . THR A 1 98 ? -5.027 4.010 0.347 1.00 95.81 98 THR A O 1
ATOM 844 N N . PRO A 1 99 ? -6.276 5.469 -0.795 1.00 95.12 99 PRO A N 1
ATOM 845 C CA . PRO A 1 99 ? -7.122 5.873 0.336 1.00 95.12 99 PRO A CA 1
ATOM 846 C C . PRO A 1 99 ? -7.830 4.728 1.067 1.00 95.12 99 PRO A C 1
ATOM 848 O O . PRO A 1 99 ? -8.141 4.881 2.240 1.00 95.12 99 PRO A O 1
ATOM 851 N N . ASN A 1 100 ? -8.123 3.620 0.382 1.00 97.12 100 ASN A N 1
ATOM 852 C CA . ASN A 1 100 ? -8.923 2.515 0.914 1.00 97.12 100 ASN A CA 1
ATOM 853 C C . ASN A 1 100 ? -8.051 1.386 1.478 1.00 97.12 100 ASN A C 1
ATOM 855 O O . ASN A 1 100 ? -8.562 0.312 1.782 1.00 97.12 100 ASN A O 1
ATOM 859 N N . ILE A 1 101 ? -6.745 1.624 1.616 1.00 97.25 101 ILE A N 1
ATOM 860 C CA . ILE A 1 101 ? -5.820 0.643 2.167 1.00 97.25 101 ILE A CA 1
ATOM 861 C C . ILE A 1 101 ? -6.192 0.296 3.611 1.00 97.25 101 ILE A C 1
ATOM 863 O O . ILE A 1 101 ? -6.308 1.168 4.467 1.00 97.25 101 ILE A O 1
ATOM 867 N N . ARG A 1 102 ? -6.362 -0.997 3.868 1.00 98.19 102 ARG A N 1
ATOM 868 C CA . ARG A 1 102 ? -6.691 -1.579 5.171 1.00 98.19 102 ARG A CA 1
ATOM 869 C C . ARG A 1 102 ? -5.511 -2.312 5.782 1.00 98.19 102 ARG A C 1
ATOM 871 O O . ARG A 1 102 ? -5.336 -2.256 6.999 1.00 98.19 102 ARG A O 1
ATOM 878 N N . HIS A 1 103 ? -4.709 -2.955 4.936 1.00 98.50 103 HIS A N 1
ATOM 879 C CA . HIS A 1 103 ? -3.542 -3.736 5.322 1.00 98.50 103 HIS A CA 1
ATOM 880 C C . HIS A 1 103 ? -2.313 -3.209 4.587 1.00 98.50 103 HIS A C 1
ATOM 882 O O . HIS A 1 103 ? -2.283 -3.211 3.355 1.00 98.50 103 HIS A O 1
ATOM 888 N N . LEU A 1 104 ? -1.308 -2.763 5.343 1.00 96.31 104 LEU A N 1
ATOM 889 C CA . LEU A 1 104 ? -0.037 -2.295 4.797 1.00 96.31 104 LEU A CA 1
ATOM 890 C C . LEU A 1 104 ? 1.135 -3.062 5.407 1.00 96.31 104 LEU A C 1
ATOM 892 O O . LEU A 1 104 ? 1.263 -3.121 6.631 1.00 96.31 104 LEU A O 1
ATOM 896 N N . ILE A 1 105 ? 2.017 -3.565 4.547 1.00 95.00 105 ILE A N 1
ATOM 897 C CA . ILE A 1 105 ? 3.364 -4.015 4.905 1.00 95.00 105 ILE A CA 1
ATOM 898 C C . ILE A 1 105 ? 4.366 -3.169 4.120 1.00 95.00 105 ILE A C 1
ATOM 900 O O . ILE A 1 105 ? 4.303 -3.142 2.889 1.00 95.00 105 ILE A O 1
ATOM 904 N N . ALA A 1 106 ? 5.248 -2.454 4.821 1.00 91.50 106 ALA A N 1
ATOM 905 C CA . ALA A 1 106 ? 6.263 -1.605 4.198 1.00 91.50 106 ALA A CA 1
ATOM 906 C C . ALA A 1 106 ? 7.477 -1.371 5.109 1.00 91.50 106 ALA A C 1
ATOM 908 O O . ALA A 1 106 ? 7.367 -1.418 6.338 1.00 91.50 106 ALA A O 1
ATOM 909 N N . SER A 1 107 ? 8.609 -1.032 4.492 1.00 88.81 107 SER A N 1
ATOM 910 C CA . SER A 1 107 ? 9.823 -0.597 5.185 1.00 88.81 107 SER A CA 1
ATOM 911 C C . SER A 1 107 ? 10.019 0.914 5.144 1.00 88.81 107 SER A C 1
ATOM 913 O O . SER A 1 107 ? 9.743 1.545 4.127 1.00 88.81 107 SER A O 1
ATOM 915 N N . ILE A 1 108 ? 10.529 1.519 6.213 1.00 85.94 108 ILE A N 1
ATOM 916 C CA . ILE A 1 108 ? 10.786 2.965 6.294 1.00 85.94 108 ILE A CA 1
ATOM 917 C C . ILE A 1 108 ? 12.231 3.192 6.748 1.00 85.94 108 ILE A C 1
ATOM 919 O O . ILE A 1 108 ? 12.652 2.597 7.734 1.00 85.94 108 ILE A O 1
ATOM 923 N N . ASP A 1 109 ? 12.953 4.062 6.034 1.00 79.19 109 ASP A N 1
ATOM 924 C CA . ASP A 1 109 ? 14.387 4.334 6.246 1.00 79.19 109 ASP A CA 1
ATOM 925 C C . ASP A 1 109 ? 14.564 5.190 7.501 1.00 79.19 109 ASP A C 1
ATOM 927 O O . ASP A 1 109 ? 14.997 4.748 8.561 1.00 79.19 109 ASP A O 1
ATOM 931 N N . GLN A 1 110 ? 14.105 6.436 7.401 1.00 75.31 110 GLN A N 1
ATOM 932 C CA . GLN A 1 110 ? 14.255 7.427 8.450 1.00 75.31 110 GLN A CA 1
ATOM 933 C C . GLN A 1 110 ? 12.896 7.965 8.852 1.00 75.31 110 GLN A C 1
ATOM 935 O O . GLN A 1 110 ? 12.160 8.559 8.056 1.00 75.31 110 GLN A O 1
ATOM 940 N N . MET A 1 111 ? 12.586 7.750 10.126 1.00 79.25 111 MET A N 1
ATOM 941 C CA . MET A 1 111 ? 11.400 8.267 10.778 1.00 79.25 111 MET A CA 1
ATOM 942 C C . MET A 1 111 ? 11.760 9.567 11.511 1.00 79.25 111 MET A C 1
ATOM 944 O O . MET A 1 111 ? 12.356 9.503 12.590 1.00 79.25 111 MET A O 1
ATOM 948 N N . PRO A 1 112 ? 11.428 10.743 10.954 1.00 80.25 112 PRO A N 1
ATOM 949 C CA . PRO A 1 112 ? 11.836 12.016 11.527 1.00 80.25 112 PRO A CA 1
ATOM 950 C C . PRO A 1 112 ? 11.257 12.199 12.929 1.00 80.25 112 PRO A C 1
ATOM 952 O O . PRO A 1 112 ? 10.061 11.999 13.169 1.00 80.25 112 PRO A O 1
ATOM 955 N N . GLU A 1 113 ? 12.121 12.598 13.861 1.00 79.19 113 GLU A N 1
ATOM 956 C CA . GLU A 1 113 ? 11.708 12.917 15.220 1.00 79.19 113 GLU A CA 1
ATOM 957 C C . GLU A 1 113 ? 10.721 14.084 15.200 1.00 79.19 113 GLU A C 1
ATOM 959 O O . GLU A 1 113 ? 10.904 15.079 14.499 1.00 79.19 113 GLU A O 1
ATOM 964 N N . ASN A 1 114 ? 9.648 13.957 15.978 1.00 77.12 114 ASN A N 1
ATOM 965 C CA . ASN A 1 114 ? 8.641 15.004 16.173 1.00 77.12 114 ASN A CA 1
ATOM 966 C C . ASN A 1 114 ? 7.835 15.406 14.925 1.00 77.12 114 ASN A C 1
ATOM 968 O O . ASN A 1 114 ? 7.038 16.343 15.001 1.00 77.12 114 ASN A O 1
ATOM 972 N N . GLN A 1 115 ? 7.950 14.691 13.800 1.00 76.62 115 GLN A N 1
ATOM 973 C CA . GLN A 1 115 ? 7.086 14.963 12.656 1.00 76.62 115 GLN A CA 1
ATOM 974 C C . GLN A 1 115 ? 5.669 14.436 12.908 1.00 76.62 115 GLN A C 1
ATOM 976 O O . GLN A 1 115 ? 5.461 13.281 13.287 1.00 76.62 115 GLN A O 1
ATOM 981 N N . GLN A 1 116 ? 4.679 15.297 12.681 1.00 74.50 116 GLN A N 1
ATOM 982 C CA . GLN A 1 116 ? 3.270 14.925 12.726 1.00 74.50 116 GLN A CA 1
ATOM 983 C C . GLN A 1 116 ? 2.788 14.493 11.343 1.00 74.50 116 GLN A C 1
ATOM 985 O O . GLN A 1 116 ? 3.156 15.081 10.320 1.00 74.50 116 GLN A O 1
ATOM 990 N N . PHE A 1 117 ? 1.935 13.469 11.313 1.00 78.00 117 PHE A N 1
ATOM 991 C CA . PHE A 1 117 ? 1.196 13.138 10.106 1.00 78.00 117 PHE A CA 1
ATOM 992 C C . PHE A 1 117 ? 0.093 14.183 9.890 1.00 78.00 117 PHE A C 1
ATOM 994 O O . PHE A 1 117 ? -0.598 14.534 10.843 1.00 78.00 117 PHE A O 1
ATOM 1001 N N . PRO A 1 118 ? -0.085 14.709 8.667 1.00 78.88 118 PRO A N 1
ATOM 1002 C CA . PRO A 1 118 ? -0.962 15.859 8.455 1.00 78.88 118 PRO A CA 1
ATOM 1003 C C . PRO A 1 118 ? -2.463 15.521 8.433 1.00 78.88 118 PRO A C 1
ATOM 1005 O O . PRO A 1 118 ? -3.269 16.414 8.192 1.00 78.88 118 PRO A O 1
ATOM 1008 N N . PHE A 1 119 ? -2.851 14.254 8.597 1.00 83.19 119 PHE A N 1
ATOM 1009 C CA . PHE A 1 119 ? -4.246 13.807 8.579 1.00 83.19 119 PHE A CA 1
ATOM 1010 C C . PHE A 1 119 ? -4.400 12.425 9.221 1.00 83.19 119 PHE A C 1
ATOM 1012 O O . PHE A 1 119 ? -3.447 11.645 9.262 1.00 83.19 119 PHE A O 1
ATOM 1019 N N . PHE A 1 120 ? -5.634 12.113 9.626 1.00 88.62 120 PHE A N 1
ATOM 1020 C CA . PHE A 1 120 ? -6.040 10.775 10.042 1.00 88.62 120 PHE A CA 1
ATOM 1021 C C . PHE A 1 120 ? -6.131 9.812 8.854 1.00 88.62 120 PHE A C 1
ATOM 1023 O O . PHE A 1 120 ? -6.650 10.143 7.787 1.00 88.62 120 PHE A O 1
ATOM 1030 N N . ILE A 1 121 ? -5.640 8.596 9.061 1.00 90.56 121 ILE A N 1
ATOM 1031 C CA . ILE A 1 121 ? -5.669 7.472 8.131 1.00 90.56 121 ILE A CA 1
ATOM 1032 C C . ILE A 1 121 ? -6.667 6.461 8.698 1.00 90.56 121 ILE A C 1
ATOM 1034 O O . ILE A 1 121 ? -6.306 5.479 9.341 1.00 90.56 121 ILE A O 1
ATOM 1038 N N . GLU A 1 122 ? -7.951 6.747 8.504 1.00 92.94 122 GLU A N 1
ATOM 1039 C CA . GLU A 1 122 ? -9.049 5.951 9.070 1.00 92.94 122 GLU A CA 1
ATOM 1040 C C . GLU A 1 122 ? -9.191 4.570 8.419 1.00 92.94 122 GLU A C 1
ATOM 1042 O O . GLU A 1 122 ? -9.796 3.673 8.993 1.00 92.94 122 GLU A O 1
ATOM 1047 N N . SER A 1 123 ? -8.661 4.379 7.213 1.00 95.56 123 SER A N 1
ATOM 1048 C CA . SER A 1 123 ? -8.835 3.133 6.468 1.00 95.56 123 SER A CA 1
ATOM 1049 C C . SER A 1 123 ? -7.968 1.983 6.976 1.00 95.56 123 SER A C 1
ATOM 1051 O O . SER A 1 123 ? -8.379 0.829 6.848 1.00 95.56 123 SER A O 1
ATOM 1053 N N . ILE A 1 124 ? -6.810 2.269 7.579 1.00 96.56 124 ILE A N 1
ATOM 1054 C CA . ILE A 1 124 ? -5.886 1.231 8.041 1.00 96.56 124 ILE A CA 1
ATOM 1055 C C . ILE A 1 124 ? -6.400 0.557 9.310 1.00 96.56 124 ILE A C 1
ATOM 1057 O O . ILE A 1 124 ? -6.679 1.212 10.311 1.00 96.56 124 ILE A O 1
ATOM 1061 N N . SER A 1 125 ? -6.427 -0.775 9.266 1.00 97.88 125 SER A N 1
ATOM 1062 C CA . SER A 1 125 ? -6.710 -1.646 10.412 1.00 97.88 125 SER A CA 1
ATOM 1063 C C . SER A 1 125 ? -5.536 -2.558 10.769 1.00 97.88 125 SER A C 1
ATOM 1065 O O . SER A 1 125 ? -5.383 -2.936 11.928 1.00 97.88 125 SER A O 1
ATOM 1067 N N . SER A 1 126 ? -4.661 -2.860 9.807 1.00 98.31 126 SER A N 1
ATOM 1068 C CA . SER A 1 126 ? -3.482 -3.700 10.001 1.00 98.31 126 SER A CA 1
ATOM 1069 C C . SER A 1 126 ? -2.248 -3.035 9.414 1.00 98.31 126 SER A C 1
ATOM 1071 O O . SER A 1 126 ? -2.213 -2.693 8.230 1.00 98.31 126 SER A O 1
ATOM 1073 N N . LEU A 1 127 ? -1.202 -2.921 10.224 1.00 96.12 127 LEU A N 1
ATOM 1074 C CA . LEU A 1 127 ? 0.056 -2.316 9.819 1.00 96.12 127 LEU A CA 1
ATOM 1075 C C . LEU A 1 127 ? 1.234 -3.180 10.257 1.00 96.12 127 LEU A C 1
ATOM 1077 O O . LEU A 1 127 ? 1.397 -3.473 11.440 1.00 96.12 127 LEU A O 1
ATOM 1081 N N . ARG A 1 128 ? 2.095 -3.534 9.306 1.00 95.06 128 ARG A N 1
ATOM 1082 C CA . ARG A 1 128 ? 3.433 -4.050 9.578 1.00 95.06 128 ARG A CA 1
ATOM 1083 C C . ARG A 1 128 ? 4.453 -3.056 9.052 1.00 95.06 128 ARG A C 1
ATOM 1085 O O . ARG A 1 128 ? 4.508 -2.805 7.849 1.00 95.06 128 ARG A O 1
ATOM 1092 N N . LEU A 1 129 ? 5.250 -2.502 9.957 1.00 91.56 129 LEU A N 1
ATOM 1093 C CA . LEU A 1 129 ? 6.355 -1.621 9.605 1.00 91.56 129 LEU A CA 1
ATOM 1094 C C . LEU A 1 129 ? 7.682 -2.273 9.943 1.00 91.56 129 LEU A C 1
ATOM 1096 O O . LEU A 1 129 ? 7.877 -2.770 11.055 1.00 91.56 129 LEU A O 1
ATOM 1100 N N . ILE A 1 130 ? 8.587 -2.215 8.978 1.00 89.69 130 ILE A N 1
ATOM 1101 C CA . ILE A 1 130 ? 9.992 -2.555 9.150 1.00 89.69 130 ILE A CA 1
ATOM 1102 C C . ILE A 1 130 ? 10.750 -1.228 9.213 1.00 89.69 130 ILE A C 1
ATOM 1104 O O . ILE A 1 130 ? 10.613 -0.396 8.318 1.00 89.69 130 ILE A O 1
ATOM 1108 N N . VAL A 1 131 ? 11.475 -0.988 10.299 1.00 86.88 131 VAL A N 1
ATOM 1109 C CA . VAL A 1 131 ? 12.205 0.266 10.525 1.00 86.88 131 VAL A CA 1
ATOM 1110 C C . VAL A 1 131 ? 13.570 -0.030 11.122 1.00 86.88 131 VAL A C 1
ATOM 1112 O O . VAL A 1 131 ? 13.704 -0.963 11.911 1.00 86.88 131 VAL A O 1
ATOM 1115 N N . ASP A 1 132 ? 14.571 0.792 10.821 1.00 83.50 132 ASP A N 1
ATOM 1116 C CA . ASP A 1 132 ? 15.892 0.632 11.441 1.00 83.50 132 ASP A CA 1
ATOM 1117 C C . ASP A 1 132 ? 15.820 0.909 12.951 1.00 83.50 132 ASP A C 1
ATOM 1119 O O . ASP A 1 132 ? 16.315 0.133 13.776 1.00 83.50 132 ASP A O 1
ATOM 1123 N N . HIS A 1 133 ? 15.131 1.993 13.327 1.00 83.06 133 HIS A N 1
ATOM 1124 C CA . HIS A 1 133 ? 14.974 2.440 14.708 1.00 83.06 133 HIS A CA 1
ATOM 1125 C C . HIS A 1 133 ? 13.559 2.975 14.971 1.00 83.06 133 HIS A C 1
ATOM 1127 O O . HIS A 1 133 ? 12.960 3.653 14.135 1.00 83.06 133 HIS A O 1
ATOM 1133 N N . LEU A 1 134 ? 13.021 2.699 16.162 1.00 84.12 134 LEU A N 1
ATOM 1134 C CA . LEU A 1 134 ? 11.768 3.301 16.622 1.00 84.12 134 LEU A CA 1
ATOM 1135 C C . LEU A 1 134 ? 12.042 4.705 17.165 1.00 84.12 134 LEU A C 1
ATOM 1137 O O . LEU A 1 134 ? 12.888 4.873 18.040 1.00 84.12 134 LEU A O 1
ATOM 1141 N N . THR A 1 135 ? 11.294 5.700 16.688 1.00 86.50 135 THR A N 1
ATOM 1142 C CA . THR A 1 135 ? 11.406 7.092 17.148 1.00 86.50 135 THR A CA 1
ATOM 1143 C C . THR A 1 135 ? 10.055 7.622 17.630 1.00 86.50 135 THR A C 1
ATOM 1145 O O . THR A 1 135 ? 9.009 6.983 17.465 1.00 86.50 135 THR A O 1
ATOM 1148 N N . SER A 1 136 ? 10.041 8.830 18.204 1.00 84.94 136 SER A N 1
ATOM 1149 C CA . SER A 1 136 ? 8.790 9.527 18.540 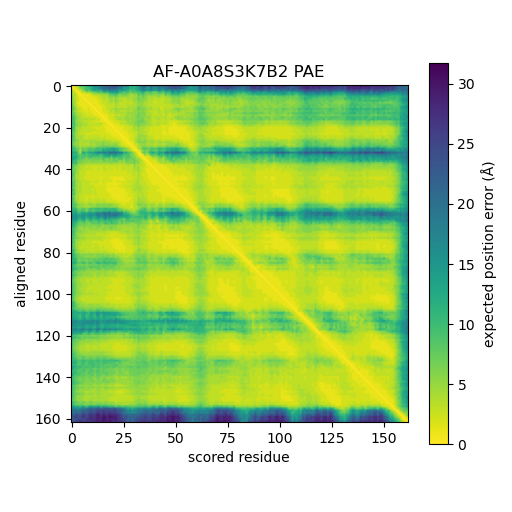1.00 84.94 136 SER A CA 1
ATOM 1150 C C . SER A 1 136 ? 7.889 9.734 17.311 1.00 84.94 136 SER A C 1
ATOM 1152 O O . SER A 1 136 ? 6.662 9.732 17.439 1.00 84.94 136 SER A O 1
ATOM 1154 N N . GLY A 1 137 ? 8.476 9.829 16.111 1.00 83.81 137 GLY A N 1
ATOM 1155 C CA . GLY A 1 137 ? 7.751 9.872 14.840 1.00 83.81 137 GLY A CA 1
ATOM 1156 C C . GLY A 1 137 ? 6.904 8.617 14.598 1.00 83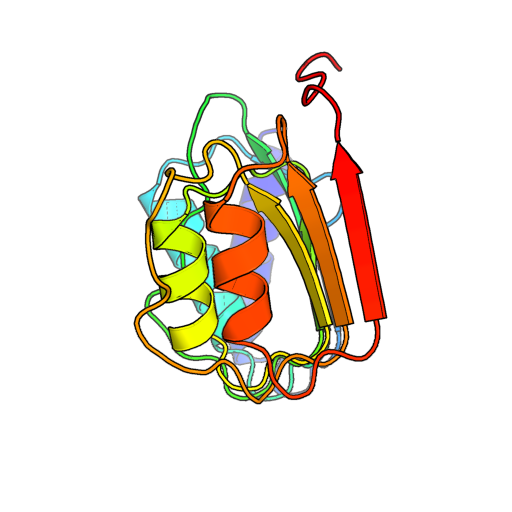.81 137 GLY A C 1
ATOM 1157 O O . GLY A 1 137 ? 5.779 8.722 14.111 1.00 83.81 137 GLY A O 1
ATOM 1158 N N . THR A 1 138 ? 7.380 7.444 15.028 1.00 84.88 138 THR A N 1
ATOM 1159 C CA . THR A 1 138 ? 6.648 6.166 14.970 1.00 84.88 138 THR A CA 1
ATOM 1160 C C . THR A 1 138 ? 5.394 6.178 15.813 1.00 84.88 138 THR A C 1
ATOM 1162 O O . THR A 1 138 ? 4.311 5.854 15.329 1.00 84.88 138 THR A O 1
ATOM 1165 N N . ILE A 1 139 ? 5.503 6.681 17.034 1.00 86.44 139 ILE A N 1
ATOM 1166 C CA . ILE A 1 139 ? 4.349 6.836 17.919 1.00 86.44 139 ILE A CA 1
ATOM 1167 C C . ILE A 1 139 ? 3.352 7.848 17.331 1.00 86.44 139 ILE A C 1
ATOM 1169 O O . ILE A 1 139 ? 2.142 7.615 17.342 1.00 86.44 139 ILE A O 1
ATOM 1173 N N . ASN A 1 140 ? 3.843 8.964 16.786 1.00 86.25 140 ASN A N 1
ATOM 1174 C CA . ASN A 1 140 ? 2.992 9.996 16.192 1.00 86.25 140 ASN A CA 1
ATOM 1175 C C . ASN A 1 140 ? 2.265 9.519 14.928 1.00 86.25 140 ASN A C 1
ATOM 1177 O O . ASN A 1 140 ? 1.129 9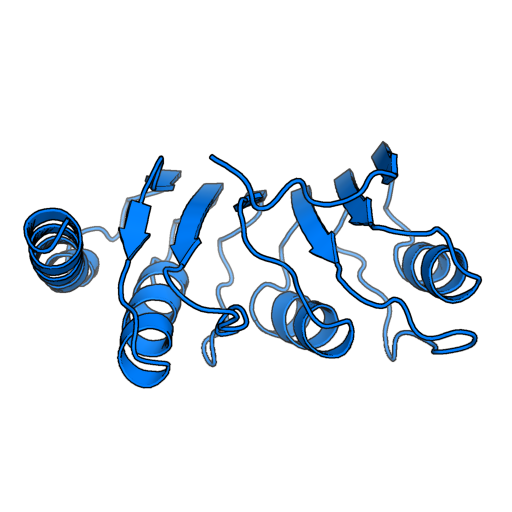.933 14.695 1.00 86.25 140 ASN A O 1
ATOM 1181 N N . LEU A 1 141 ? 2.871 8.634 14.135 1.00 87.19 141 LEU A N 1
ATOM 1182 C CA . LEU A 1 141 ? 2.202 7.992 13.005 1.00 87.19 141 LEU A CA 1
ATOM 1183 C C . LEU A 1 141 ? 0.969 7.204 13.470 1.00 87.19 141 LEU A C 1
ATOM 1185 O O . LEU A 1 141 ? -0.113 7.383 12.916 1.00 87.19 141 LEU A O 1
ATOM 1189 N N . PHE A 1 142 ? 1.104 6.384 14.514 1.00 89.81 142 PHE A N 1
ATOM 1190 C CA . PHE A 1 142 ? 0.014 5.513 14.977 1.00 89.81 142 PHE A CA 1
ATOM 1191 C C . PHE A 1 142 ? -1.136 6.280 15.618 1.00 89.81 142 PHE A C 1
ATOM 1193 O O . PHE A 1 142 ? -2.291 5.901 15.454 1.00 89.81 142 PHE A O 1
ATOM 1200 N N . LYS A 1 143 ? -0.849 7.419 16.260 1.00 90.62 143 LYS A N 1
ATOM 1201 C CA . LYS A 1 143 ? -1.893 8.339 16.745 1.00 90.62 143 LYS A CA 1
ATOM 1202 C C . LYS A 1 143 ? -2.822 8.830 15.630 1.00 90.62 143 LYS A C 1
ATOM 1204 O O . LYS A 1 143 ? -3.944 9.232 15.914 1.00 90.62 143 LYS A O 1
ATOM 1209 N N . ASN A 1 144 ? -2.368 8.794 14.377 1.00 91.44 144 ASN A N 1
ATOM 1210 C CA . ASN A 1 144 ? -3.163 9.171 13.215 1.00 91.44 144 ASN A CA 1
ATOM 1211 C C . ASN A 1 144 ? -3.931 7.990 12.592 1.00 91.44 144 ASN A C 1
ATOM 1213 O O . ASN A 1 144 ? -4.530 8.168 11.540 1.00 91.44 144 ASN A O 1
ATOM 1217 N N . MET A 1 145 ? -3.951 6.801 13.202 1.00 94.50 145 MET A N 1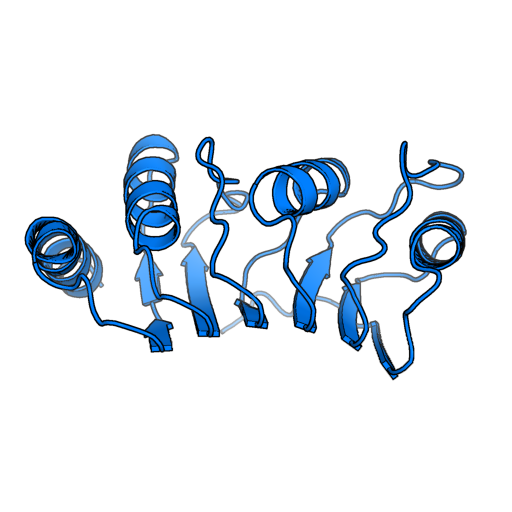
ATOM 1218 C CA . MET A 1 145 ? -4.625 5.605 12.675 1.00 94.50 145 MET A CA 1
ATOM 1219 C C . MET A 1 145 ? -5.656 5.081 13.689 1.00 94.50 145 MET A C 1
ATOM 1221 O O . MET A 1 145 ? -5.399 4.092 14.374 1.00 94.50 145 MET A O 1
ATOM 1225 N N . PRO A 1 146 ? -6.825 5.737 13.825 1.00 94.56 146 PRO A N 1
ATOM 1226 C CA . PRO A 1 146 ? -7.778 5.446 14.902 1.00 94.56 146 PRO A CA 1
ATOM 1227 C C . PRO A 1 146 ? -8.389 4.039 14.832 1.00 94.56 146 PRO A C 1
ATOM 1229 O O . PRO A 1 146 ? -8.825 3.514 15.851 1.00 94.56 146 PRO A O 1
ATOM 1232 N N . ASN A 1 147 ? -8.399 3.423 13.647 1.00 96.94 147 ASN A N 1
ATOM 1233 C CA . ASN A 1 147 ? -8.971 2.097 13.413 1.00 96.94 147 ASN A CA 1
ATOM 1234 C C . ASN A 1 147 ? -7.917 0.978 13.394 1.00 96.94 147 ASN A C 1
ATOM 1236 O O . ASN A 1 147 ? -8.240 -0.156 13.040 1.00 96.94 147 ASN A O 1
ATOM 1240 N N . LEU A 1 148 ? -6.666 1.276 13.766 1.00 97.25 148 LEU A N 1
ATOM 1241 C CA . LEU A 1 148 ? -5.585 0.297 13.810 1.00 97.25 148 LEU A CA 1
ATOM 1242 C C . LEU A 1 148 ? -5.840 -0.732 14.920 1.00 97.25 148 LEU A C 1
ATOM 1244 O O . LEU A 1 148 ? -5.778 -0.410 16.104 1.00 97.25 148 LEU A O 1
ATOM 1248 N N . THR A 1 149 ? -6.095 -1.981 14.536 1.00 97.62 149 THR A N 1
ATOM 1249 C CA . THR A 1 149 ? -6.345 -3.100 15.460 1.00 97.62 149 THR A CA 1
ATOM 1250 C C . THR A 1 149 ? -5.199 -4.107 15.491 1.00 97.62 149 THR A C 1
ATOM 1252 O O . THR A 1 149 ? -5.065 -4.847 16.464 1.00 97.62 149 THR A O 1
ATOM 1255 N N . SER A 1 150 ? -4.349 -4.128 14.460 1.00 97.94 150 SER A N 1
ATOM 1256 C CA . SER A 1 150 ? -3.165 -4.985 14.386 1.00 97.94 150 SER A CA 1
ATOM 1257 C C . SER A 1 150 ? -1.924 -4.179 14.015 1.00 97.94 150 SER A C 1
ATOM 1259 O O . SER A 1 150 ? -1.893 -3.502 12.986 1.00 97.94 150 SER A O 1
ATOM 1261 N N . LEU A 1 151 ? -0.887 -4.271 14.848 1.00 96.25 151 LEU A N 1
ATOM 1262 C CA . LEU A 1 151 ? 0.395 -3.608 14.641 1.00 96.25 151 LEU A CA 1
ATOM 1263 C C . LEU A 1 151 ? 1.537 -4.606 14.821 1.00 96.25 151 LEU A C 1
ATOM 1265 O O . LEU A 1 151 ? 1.683 -5.210 15.880 1.00 96.25 151 LEU A O 1
ATOM 1269 N N . THR A 1 152 ? 2.374 -4.740 13.797 1.00 95.19 152 THR A N 1
ATOM 1270 C CA . THR A 1 152 ? 3.647 -5.461 13.867 1.00 95.19 152 THR A CA 1
ATOM 1271 C C . THR A 1 152 ? 4.782 -4.484 13.602 1.00 95.19 152 THR A C 1
ATOM 1273 O O . THR A 1 152 ? 4.802 -3.809 12.573 1.00 95.19 152 THR A O 1
ATOM 1276 N N . LEU A 1 153 ? 5.739 -4.419 14.524 1.00 92.25 153 LEU A N 1
ATOM 1277 C CA . LEU A 1 153 ? 6.951 -3.623 14.374 1.00 92.25 153 LEU A CA 1
ATOM 1278 C C . LEU A 1 153 ? 8.138 -4.563 14.283 1.00 92.25 153 LEU A C 1
ATOM 1280 O O . LEU A 1 153 ? 8.340 -5.399 15.161 1.00 92.25 153 LEU A O 1
ATOM 1284 N N . GLN A 1 154 ? 8.913 -4.410 13.223 1.00 90.69 154 GLN A N 1
ATOM 1285 C CA . GLN A 1 154 ? 10.156 -5.133 13.041 1.00 90.69 154 GLN A CA 1
ATOM 1286 C C . GLN A 1 154 ? 11.291 -4.119 13.020 1.00 90.69 154 GLN A C 1
ATOM 1288 O O . GLN A 1 154 ? 11.343 -3.254 12.149 1.00 90.69 154 GLN A O 1
ATOM 1293 N N . THR A 1 155 ? 12.176 -4.224 14.006 1.00 85.44 155 THR A N 1
ATOM 1294 C CA . THR A 1 155 ? 13.400 -3.432 14.082 1.00 85.44 155 THR A CA 1
ATOM 1295 C C . THR A 1 155 ? 14.574 -4.282 13.640 1.00 85.44 155 THR A C 1
ATOM 1297 O O . THR A 1 155 ? 14.768 -5.377 14.172 1.00 85.44 155 THR A O 1
ATOM 1300 N N . GLY A 1 156 ? 15.366 -3.792 12.703 1.00 69.88 156 GLY A N 1
ATOM 1301 C CA . GLY A 1 156 ? 16.561 -4.485 12.245 1.00 69.88 156 GLY A CA 1
ATOM 1302 C C . GLY A 1 156 ? 17.153 -3.758 11.057 1.00 69.88 156 GLY A C 1
ATOM 1303 O O . GLY A 1 156 ? 16.412 -3.150 10.292 1.00 69.88 156 GLY A O 1
ATOM 1304 N N . LYS A 1 157 ? 18.478 -3.825 10.909 1.00 57.50 157 LYS A N 1
ATOM 1305 C CA . LYS A 1 157 ? 19.122 -3.329 9.695 1.00 57.50 157 LYS A CA 1
ATOM 1306 C C . LYS A 1 157 ? 18.527 -4.081 8.513 1.00 57.50 157 LYS A C 1
ATOM 1308 O O . LYS A 1 157 ? 18.455 -5.310 8.541 1.00 57.50 157 LYS A O 1
ATOM 1313 N N . HIS A 1 158 ? 18.133 -3.352 7.477 1.00 55.28 158 HIS A N 1
ATOM 1314 C CA . HIS A 1 158 ? 18.030 -3.947 6.157 1.00 55.28 158 HIS A CA 1
ATOM 1315 C C . HIS A 1 158 ? 19.410 -4.502 5.793 1.00 55.28 158 HIS A C 1
ATOM 1317 O O . HIS A 1 158 ? 20.294 -3.750 5.381 1.00 55.28 158 HIS A O 1
ATOM 1323 N N . ASP A 1 159 ? 19.620 -5.805 5.981 1.00 44.91 159 ASP A N 1
ATOM 1324 C CA . ASP A 1 159 ? 20.757 -6.502 5.393 1.00 44.91 159 ASP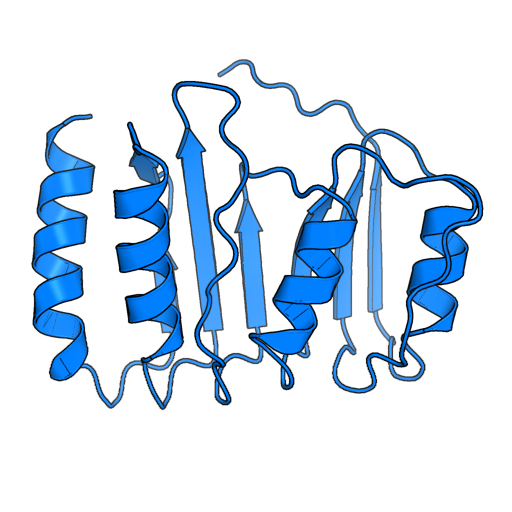 A CA 1
ATOM 1325 C C . ASP A 1 159 ? 20.559 -6.459 3.873 1.00 44.91 159 ASP A C 1
ATOM 1327 O O . ASP A 1 159 ? 19.980 -7.353 3.264 1.00 44.91 159 ASP A O 1
ATOM 1331 N N . MET A 1 160 ? 21.009 -5.371 3.244 1.00 41.62 160 MET A N 1
ATOM 1332 C CA . MET A 1 160 ? 21.100 -5.220 1.791 1.00 41.62 160 MET A CA 1
ATOM 1333 C C . MET A 1 160 ? 22.267 -6.051 1.230 1.00 41.62 160 MET A C 1
ATOM 1335 O O . MET A 1 160 ? 23.038 -5.559 0.414 1.00 41.62 160 MET A O 1
ATOM 1339 N N . ASN A 1 161 ? 22.426 -7.293 1.692 1.00 30.97 161 ASN A N 1
ATOM 1340 C CA . ASN A 1 161 ? 23.439 -8.229 1.214 1.00 30.97 161 ASN A CA 1
ATOM 1341 C C . ASN A 1 161 ? 22.807 -9.610 1.002 1.00 30.97 161 ASN A C 1
ATOM 1343 O O . ASN A 1 161 ? 22.826 -10.466 1.887 1.00 30.97 161 ASN A O 1
ATOM 1347 N N . GLY A 1 162 ? 22.277 -9.794 -0.205 1.00 34.66 162 GLY A N 1
ATOM 1348 C CA . GLY A 1 162 ? 22.138 -11.076 -0.891 1.00 34.66 162 GLY A CA 1
ATOM 1349 C C . GLY A 1 162 ? 22.669 -10.912 -2.303 1.00 34.66 162 GLY A C 1
ATOM 1350 O O . GLY A 1 162 ? 22.103 -10.059 -3.021 1.00 34.66 162 GLY A O 1
#

Secondary structure (DSSP, 8-state):
-HHHHHHHHHHHHHGGG-TT--EEEEEEEEE---HHHHHHHHHHHTT-TT--EEEEEEEESS-PPP---SS--SS--EEEEEEEEE-HHHHHHHHHH-TT--EEEEEES---TTPPPSS--TT-SEEEEEESS--HHHHHHHHT-TT--EEEEEE-------

Foldseek 3Di:
DVVLLVVLVVVLVCLVVVLPAQEDADPPREDQDDLVSLQSSVQSQLPNQQHQYYHAEYAYPDPDARRQHPAARAHHQHYHYHNHEDEPVSVLSNCVNYLQHAEYHHEYEDQDAPDARPAANANYQEYEYEYQDDHNSNVRVVVSHPNHNYYHYHHDDPPSDD

Sequence (162 aa):
HISSIETLKKLVKHFAHLQHLTHFDLIDCHVVFQHKTSRYLINRIWRLPKLTHCHLDFHFQYNSDFTIPNIRSKSIEHLWIENIVFAFNGLNRLFRSTPNIRHLIASIDQMPENQQFPFFIESISSLRLIVDHLTSGTINLFKNMPNLTSLTLQTGKHDMNG

Radius of gyration: 15.65 Å; Cα contacts (8 Å, |Δi|>4): 313; chains: 1; bounding box: 35×28×40 Å

Solvent-accessible surface area (backbone atoms only — not comparable to full-atom values): 8783 Å² total; per-residue (Å²): 108,78,62,56,50,54,52,49,55,53,53,59,70,49,46,84,76,40,61,76,42,37,69,46,78,42,71,85,38,48,38,88,68,54,74,70,58,45,29,55,52,43,32,54,62,37,61,31,70,42,26,29,36,39,38,43,27,40,44,59,87,55,101,67,70,69,55,70,44,94,44,66,20,82,34,34,28,34,41,36,41,40,79,44,52,31,54,56,72,48,54,57,49,43,46,68,22,27,59,49,30,26,34,43,36,39,29,39,62,57,61,55,73,79,46,72,63,96,60,74,42,65,44,31,31,33,42,36,42,37,26,56,66,92,43,64,16,54,58,39,47,53,73,27,27,86,49,54,78,41,81,46,81,43,74,46,76,81,76,89,76,130

Mean predicted aligned error: 6.13 Å